Protein AF-A0A973FRG0-F1 (afdb_monomer)

Mean predicted aligned error: 13.33 Å

Secondary structure (DSSP, 8-state):
-PPPP-PPP-------PEEEEEEE-SS-SSPPEEEEEEETT-BHHHHHHHHHHHHT--S-S-EEEEETTEEE----TTS---SS-TTT-BTTTTTPPTT--EEEEES----STT-----EEE-PPPS---S--------------PPPP-

Structure (mmCIF, N/CA/C/O backbone):
data_AF-A0A973FRG0-F1
#
_entry.id   AF-A0A973FRG0-F1
#
loop_
_atom_site.group_PDB
_atom_site.id
_atom_site.type_symbol
_atom_site.label_atom_id
_atom_site.label_alt_id
_atom_site.label_comp_id
_atom_site.label_asym_id
_atom_site.label_entity_id
_atom_site.label_seq_id
_atom_site.pdbx_PDB_ins_code
_atom_site.Cartn_x
_atom_site.Cartn_y
_atom_site.Cartn_z
_atom_site.occupancy
_atom_site.B_iso_or_equiv
_atom_site.auth_seq_id
_atom_site.auth_comp_id
_atom_site.auth_asym_id
_atom_site.auth_atom_id
_atom_site.pdbx_PDB_model_num
ATOM 1 N N . MET A 1 1 ? -33.584 32.288 39.723 1.00 39.41 1 MET A N 1
ATOM 2 C CA . MET A 1 1 ? -33.347 30.893 39.289 1.00 39.41 1 MET A CA 1
ATOM 3 C C . MET A 1 1 ? -32.148 30.874 38.350 1.00 39.41 1 MET A C 1
ATOM 5 O O . MET A 1 1 ? -32.232 31.549 37.330 1.00 39.41 1 MET A O 1
ATOM 9 N N . PRO A 1 2 ? -31.030 30.203 38.671 1.00 37.50 2 PRO A N 1
ATOM 10 C CA . PRO A 1 2 ? -29.932 30.058 37.721 1.00 37.50 2 PRO A CA 1
ATOM 11 C C . PRO A 1 2 ? -30.218 28.905 36.744 1.00 37.50 2 PRO A C 1
ATOM 13 O O . PRO A 1 2 ? -30.674 27.837 37.147 1.00 37.50 2 PRO A O 1
ATOM 16 N N . LYS A 1 3 ? -29.977 29.143 35.449 1.00 33.97 3 LYS A N 1
ATOM 17 C CA . LYS A 1 3 ? -30.028 28.129 34.385 1.00 33.97 3 LYS A CA 1
ATOM 18 C C . LYS A 1 3 ? -28.847 27.168 34.542 1.00 33.97 3 LYS A C 1
ATOM 20 O O . LYS A 1 3 ? -27.700 27.606 34.546 1.00 33.97 3 LYS A O 1
ATOM 25 N N . GLN A 1 4 ? -29.136 25.872 34.617 1.00 40.69 4 GLN A N 1
ATOM 26 C CA . GLN A 1 4 ? -28.146 24.802 34.507 1.00 40.69 4 GLN A CA 1
ATOM 27 C C . GLN A 1 4 ? -27.546 24.798 33.093 1.00 40.69 4 GLN A C 1
ATOM 29 O O . GLN A 1 4 ? -28.270 24.671 32.104 1.00 40.69 4 GLN A O 1
ATOM 34 N N . GLN A 1 5 ? -26.226 24.954 33.002 1.00 39.22 5 GLN A N 1
ATOM 35 C CA . GLN A 1 5 ? -25.460 24.702 31.786 1.00 39.22 5 GLN A CA 1
ATOM 36 C C . GLN A 1 5 ? -25.237 23.192 31.642 1.00 39.22 5 GLN A C 1
ATOM 38 O O . GLN A 1 5 ? -24.750 22.529 32.556 1.00 39.22 5 GLN A O 1
ATOM 43 N N . SER A 1 6 ? -25.625 22.663 30.484 1.00 40.25 6 SER A N 1
ATOM 44 C CA . SER A 1 6 ? -25.347 21.299 30.037 1.00 40.25 6 SER A CA 1
ATOM 45 C C . SER A 1 6 ? -23.852 21.152 29.754 1.00 40.25 6 SER A C 1
ATOM 47 O O . SER A 1 6 ? -23.347 21.766 28.815 1.00 40.25 6 SER A O 1
ATOM 49 N N . ILE A 1 7 ? -23.153 20.328 30.535 1.00 47.41 7 ILE A N 1
ATOM 50 C CA . ILE A 1 7 ? -21.789 19.893 30.220 1.00 47.41 7 ILE A CA 1
ATOM 51 C C . ILE A 1 7 ? -21.821 19.008 28.966 1.00 47.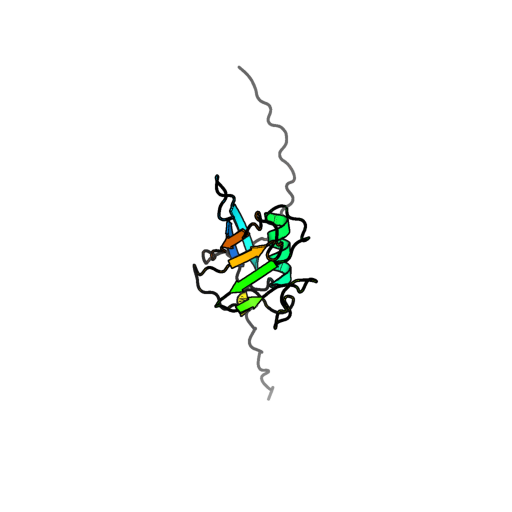41 7 ILE A C 1
ATOM 53 O O . ILE A 1 7 ? -22.548 18.018 28.904 1.00 47.41 7 ILE A O 1
ATOM 57 N N . GLY A 1 8 ? -21.090 19.419 27.928 1.00 40.66 8 GLY A N 1
ATOM 58 C CA . GLY A 1 8 ? -20.933 18.649 26.698 1.00 40.66 8 GLY A CA 1
ATOM 59 C C . GLY A 1 8 ? -20.237 17.322 26.986 1.00 40.66 8 GLY A C 1
ATOM 60 O O . GLY A 1 8 ? -19.288 17.275 27.766 1.00 40.66 8 GLY A O 1
ATOM 61 N N . ALA A 1 9 ? -20.728 16.247 26.373 1.00 50.22 9 ALA A N 1
ATOM 62 C CA . ALA A 1 9 ? -20.091 14.941 26.431 1.00 50.22 9 ALA A CA 1
ATOM 63 C C . ALA A 1 9 ? -18.650 15.054 25.910 1.00 50.22 9 ALA A C 1
ATOM 65 O O . ALA A 1 9 ? -18.423 15.441 24.764 1.00 50.22 9 ALA A O 1
ATOM 66 N N . GLU A 1 10 ? -17.687 14.732 26.767 1.00 44.03 10 GLU A N 1
ATOM 67 C CA . GLU A 1 10 ? -16.280 14.623 26.411 1.00 44.03 10 GLU A CA 1
ATOM 68 C C . GLU A 1 10 ? -16.136 13.514 25.358 1.00 44.03 10 GLU A C 1
ATOM 70 O O . GLU A 1 10 ? -16.325 12.327 25.636 1.00 44.03 10 GLU A O 1
ATOM 75 N N . ALA A 1 11 ? -15.900 13.904 24.103 1.00 51.19 11 ALA A N 1
ATOM 76 C CA . ALA A 1 11 ? -15.667 12.958 23.025 1.00 51.19 11 ALA A CA 1
ATOM 77 C C . ALA A 1 11 ? -14.340 12.247 23.303 1.00 51.19 11 ALA A C 1
ATOM 79 O O . ALA A 1 11 ? -13.271 12.846 23.193 1.00 51.19 11 ALA A O 1
ATOM 80 N N . LYS A 1 12 ? -14.420 10.967 23.686 1.00 39.31 12 LYS A N 1
ATOM 81 C CA . LYS A 1 12 ? -13.265 10.074 23.816 1.00 39.31 12 LYS A CA 1
ATOM 82 C C . LYS A 1 12 ? -12.362 10.259 22.585 1.00 39.31 12 LYS A C 1
ATOM 84 O O . LYS A 1 12 ? -12.874 10.108 21.471 1.00 39.31 12 LYS A O 1
ATOM 89 N N . PRO A 1 13 ? -11.064 10.583 22.752 1.00 53.25 13 PRO A N 1
ATOM 90 C CA . PRO A 1 13 ? -10.175 10.750 21.612 1.00 53.25 13 PRO A CA 1
ATOM 91 C C . PRO A 1 13 ? -10.216 9.470 20.767 1.00 53.25 13 PRO A C 1
ATOM 93 O O . PRO A 1 13 ? -10.293 8.370 21.333 1.00 53.25 13 PRO A O 1
ATOM 96 N N . PRO A 1 14 ? -10.247 9.587 19.428 1.00 56.25 14 PRO A N 1
ATOM 97 C CA . PRO A 1 14 ? -10.341 8.421 18.566 1.00 56.25 14 PRO A CA 1
ATOM 98 C C . PRO A 1 14 ? -9.169 7.495 18.883 1.00 56.25 14 PRO A C 1
ATOM 100 O O . PRO A 1 14 ? -8.014 7.907 18.810 1.00 56.25 14 PRO A O 1
ATOM 103 N N . ILE A 1 15 ? -9.470 6.253 19.272 1.00 59.44 15 ILE A N 1
ATOM 104 C CA . ILE A 1 15 ? -8.430 5.256 19.522 1.00 59.44 15 ILE A CA 1
ATOM 105 C C . ILE A 1 15 ? -7.739 4.987 18.187 1.00 59.44 15 ILE A C 1
ATOM 107 O O . ILE A 1 15 ? -8.327 4.390 17.281 1.00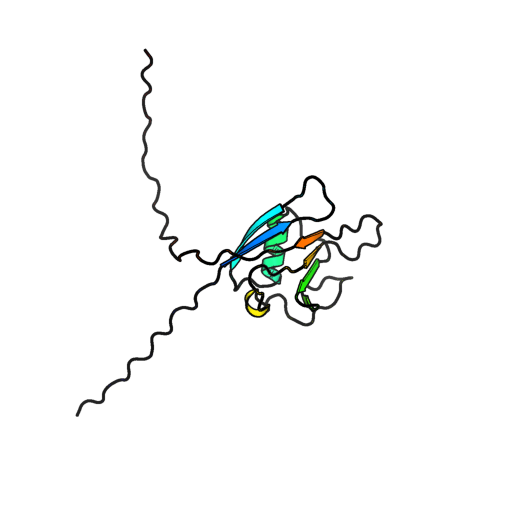 59.44 15 ILE A O 1
ATOM 111 N N . LEU A 1 16 ? -6.493 5.443 18.066 1.00 70.38 16 LEU A N 1
ATOM 112 C CA . LEU A 1 16 ? -5.656 5.163 16.912 1.00 70.38 16 LEU A CA 1
ATOM 113 C C . LEU A 1 16 ? -5.324 3.674 16.925 1.00 70.38 16 LEU A C 1
ATOM 115 O O . LEU A 1 16 ? -4.522 3.188 17.716 1.00 70.38 16 LEU A O 1
ATOM 119 N N . THR A 1 17 ? -5.973 2.923 16.042 1.00 81.50 17 THR A N 1
ATOM 120 C CA . THR A 1 17 ? -5.646 1.508 15.872 1.00 81.50 17 THR A CA 1
ATOM 121 C C . THR A 1 17 ? -4.312 1.408 15.140 1.00 81.50 17 THR A C 1
ATOM 123 O O . THR A 1 17 ? -4.152 2.028 14.089 1.00 81.50 17 THR A O 1
ATOM 126 N N . VAL A 1 18 ? -3.363 0.636 15.670 1.00 84.69 18 VAL A N 1
ATOM 127 C CA . VAL A 1 18 ? -2.084 0.340 15.006 1.00 84.69 18 VAL A CA 1
ATOM 128 C C . VAL A 1 18 ? -2.152 -1.050 14.378 1.00 84.69 18 VAL A C 1
ATOM 130 O O . VAL A 1 18 ? -2.433 -2.043 15.049 1.00 84.69 18 VAL A O 1
ATOM 133 N N . TYR A 1 19 ? -1.867 -1.132 13.082 1.00 83.06 19 TYR A N 1
ATOM 134 C CA . TYR A 1 19 ? -1.737 -2.380 12.345 1.00 83.06 19 TYR A CA 1
ATOM 135 C C . TYR A 1 19 ? -0.292 -2.884 12.360 1.00 83.06 19 TYR A C 1
ATOM 137 O O . TYR A 1 19 ? 0.634 -2.151 12.029 1.00 83.06 19 TYR A O 1
ATOM 145 N N . GLN A 1 20 ? -0.093 -4.165 12.682 1.00 85.69 20 GLN A N 1
ATOM 146 C CA . GLN A 1 20 ? 1.197 -4.836 12.550 1.00 85.69 20 GLN A CA 1
ATOM 147 C C . GLN A 1 20 ? 1.202 -5.675 11.281 1.00 85.69 20 GLN A C 1
ATOM 149 O O . GLN A 1 20 ? 0.693 -6.794 11.270 1.00 85.69 20 GLN A O 1
ATOM 154 N N . LEU A 1 21 ? 1.834 -5.153 10.240 1.00 86.38 21 LEU A N 1
ATOM 155 C CA . LEU A 1 21 ? 1.929 -5.780 8.936 1.00 86.38 21 LEU A CA 1
ATOM 156 C C . LEU A 1 21 ? 3.172 -6.655 8.848 1.00 86.38 21 LEU A C 1
ATOM 158 O O . LEU A 1 21 ? 4.292 -6.166 8.950 1.00 86.38 21 LEU A O 1
ATOM 162 N N . LYS A 1 22 ? 3.007 -7.957 8.614 1.00 85.88 22 LYS A N 1
ATOM 163 C CA . LYS A 1 22 ? 4.098 -8.772 8.057 1.00 85.88 22 LYS A CA 1
ATOM 164 C C . LYS A 1 22 ? 4.049 -8.628 6.542 1.00 85.88 22 LYS A C 1
ATOM 166 O O . LYS A 1 22 ? 3.019 -8.948 5.980 1.00 85.88 22 LYS A O 1
ATOM 171 N N . VAL A 1 23 ? 5.130 -8.185 5.916 1.00 87.31 23 VAL A N 1
ATOM 172 C CA . VAL A 1 23 ? 5.313 -8.081 4.461 1.00 87.31 23 VAL A CA 1
ATOM 173 C C . VAL A 1 23 ? 6.251 -9.198 4.033 1.00 87.31 23 VAL A C 1
ATOM 175 O O . VAL A 1 23 ? 7.258 -9.411 4.698 1.00 87.31 23 VAL A O 1
ATOM 178 N N . SER A 1 24 ? 5.976 -9.908 2.946 1.00 84.50 24 SER A N 1
ATOM 179 C CA . SER A 1 24 ? 6.864 -10.968 2.445 1.00 84.50 24 SER A CA 1
ATOM 180 C C . SER A 1 24 ? 6.901 -10.985 0.931 1.00 84.50 24 SER A C 1
ATOM 182 O O . SER A 1 24 ? 5.836 -10.907 0.326 1.00 84.50 24 SER A O 1
ATOM 184 N N . LEU A 1 25 ? 8.079 -11.183 0.343 1.00 83.50 25 LEU A N 1
ATOM 185 C CA . LEU A 1 25 ? 8.225 -11.426 -1.089 1.00 83.50 25 LEU A CA 1
ATOM 186 C C . LEU A 1 25 ? 7.952 -12.893 -1.412 1.00 83.50 25 LEU A C 1
ATOM 188 O O . LEU A 1 25 ? 8.449 -13.796 -0.738 1.00 83.50 25 LEU A O 1
ATOM 192 N N . ARG A 1 26 ? 7.154 -13.132 -2.453 1.00 79.75 26 ARG A N 1
ATOM 193 C CA . ARG A 1 26 ? 6.899 -14.477 -2.976 1.00 79.75 26 ARG A CA 1
ATOM 194 C C . ARG A 1 26 ? 7.889 -14.823 -4.084 1.00 79.75 26 ARG A C 1
ATOM 196 O O . ARG A 1 26 ? 8.363 -13.939 -4.781 1.00 79.75 26 ARG A O 1
ATOM 203 N N . GLY A 1 27 ? 8.166 -16.116 -4.246 1.00 77.06 27 GLY A N 1
ATOM 204 C CA . GLY A 1 27 ? 9.000 -16.631 -5.339 1.00 77.06 27 GLY A CA 1
ATOM 205 C C . GLY A 1 27 ? 10.511 -16.546 -5.108 1.00 77.06 27 GLY A C 1
ATOM 206 O O . GLY A 1 27 ? 11.264 -16.985 -5.967 1.00 77.06 27 GLY A O 1
ATOM 207 N N . ILE A 1 28 ? 10.960 -16.038 -3.955 1.00 80.31 28 ILE A N 1
ATOM 208 C CA . ILE A 1 28 ? 12.383 -15.933 -3.601 1.00 80.31 28 ILE A CA 1
ATOM 209 C C . ILE A 1 28 ? 12.703 -16.875 -2.438 1.00 80.31 28 ILE A C 1
ATOM 211 O O . ILE A 1 28 ? 11.954 -16.940 -1.458 1.00 80.31 28 ILE A O 1
ATOM 215 N N . SER A 1 29 ? 13.834 -17.578 -2.544 1.00 82.44 29 SER A N 1
ATOM 216 C CA . SER A 1 29 ? 14.422 -18.376 -1.469 1.00 82.44 29 SER A CA 1
ATOM 217 C C . SER A 1 29 ? 15.850 -17.893 -1.174 1.00 82.44 29 SER A C 1
ATOM 219 O O . SER A 1 29 ? 16.637 -17.784 -2.114 1.00 82.44 29 SER A O 1
ATOM 221 N N . PRO A 1 30 ? 16.203 -17.619 0.095 1.00 85.12 30 PRO A N 1
ATOM 222 C CA . PRO A 1 30 ? 15.334 -17.669 1.274 1.00 85.12 30 PRO A CA 1
ATOM 223 C C . PRO A 1 30 ? 14.259 -16.567 1.258 1.00 85.12 30 PRO A C 1
ATOM 225 O O . PRO A 1 30 ? 14.439 -15.509 0.661 1.00 85.12 30 PRO A O 1
ATOM 228 N N . MET A 1 31 ? 13.126 -16.811 1.926 1.00 85.06 31 MET A N 1
ATOM 229 C CA . MET A 1 31 ? 12.010 -15.857 1.961 1.00 85.06 31 MET A CA 1
ATOM 230 C C . MET A 1 31 ? 12.436 -14.527 2.596 1.00 85.06 31 MET A C 1
ATOM 232 O O . MET A 1 31 ? 12.764 -14.468 3.783 1.00 85.06 31 MET A O 1
ATOM 236 N N . ILE A 1 32 ? 12.318 -13.441 1.834 1.00 85.88 32 ILE A N 1
ATOM 237 C CA . ILE A 1 32 ? 12.536 -12.078 2.324 1.00 85.88 32 ILE A CA 1
ATOM 238 C C . ILE A 1 32 ? 11.230 -11.550 2.923 1.00 85.88 32 ILE A C 1
ATOM 240 O O . ILE A 1 32 ? 10.183 -11.569 2.272 1.00 85.88 32 ILE A O 1
ATOM 244 N N . TRP A 1 33 ? 11.276 -11.071 4.170 1.00 88.25 33 TRP A N 1
ATOM 245 C CA . TRP A 1 33 ? 10.117 -10.489 4.849 1.00 88.25 33 TRP A CA 1
ATOM 246 C C . TRP A 1 33 ? 10.495 -9.350 5.808 1.00 88.25 33 TRP A C 1
ATOM 248 O O . TRP A 1 33 ? 11.649 -9.219 6.225 1.00 88.25 33 TRP A O 1
ATOM 258 N N . ARG A 1 34 ? 9.508 -8.517 6.148 1.00 87.69 34 ARG A N 1
ATOM 259 C CA . ARG A 1 34 ? 9.589 -7.390 7.093 1.00 87.69 34 ARG A CA 1
ATOM 260 C C . ARG A 1 34 ? 8.365 -7.373 8.004 1.00 87.69 34 ARG A C 1
ATOM 262 O O . ARG A 1 34 ? 7.322 -7.921 7.651 1.00 87.69 34 ARG A O 1
ATOM 269 N N . ARG A 1 35 ? 8.484 -6.754 9.179 1.00 89.38 35 ARG A N 1
ATOM 270 C CA . ARG A 1 35 ? 7.358 -6.477 10.082 1.00 89.38 35 ARG A CA 1
ATOM 271 C C . ARG A 1 35 ? 7.290 -4.979 10.331 1.00 89.38 35 ARG A C 1
ATOM 273 O O . ARG A 1 35 ? 8.291 -4.397 10.724 1.00 89.38 35 ARG A O 1
ATOM 280 N N . LEU A 1 36 ? 6.127 -4.392 10.094 1.00 88.75 36 LEU A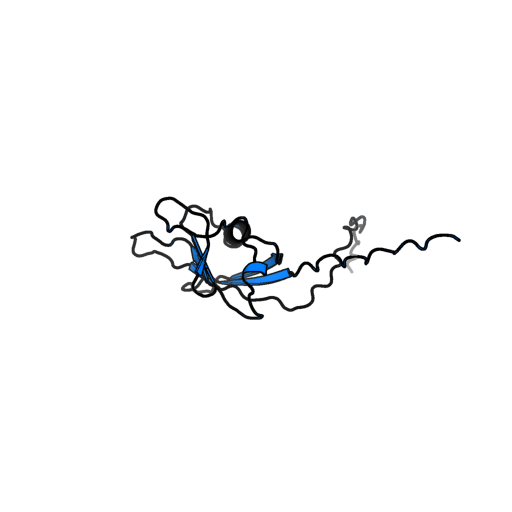 N 1
ATOM 281 C CA . LEU A 1 36 ? 5.890 -2.956 10.126 1.00 88.75 36 LEU A CA 1
ATOM 282 C C . LEU A 1 36 ? 4.743 -2.658 11.085 1.00 88.75 36 LEU A C 1
ATOM 284 O O . LEU A 1 36 ? 3.776 -3.414 11.125 1.00 88.75 36 LEU A O 1
ATOM 288 N N . LEU A 1 37 ? 4.846 -1.566 11.835 1.00 89.81 37 LEU A N 1
ATOM 289 C CA . LEU A 1 37 ? 3.735 -0.994 12.589 1.00 89.81 37 LEU A CA 1
ATOM 290 C C . LEU A 1 37 ? 3.269 0.249 11.837 1.00 89.81 37 LEU A C 1
ATOM 292 O O . LEU A 1 37 ? 4.077 1.133 11.567 1.00 89.81 37 LEU A O 1
ATOM 296 N N . VAL A 1 38 ? 1.994 0.296 11.464 1.00 89.75 38 VAL A N 1
ATOM 297 C CA . VAL A 1 38 ? 1.408 1.412 10.713 1.00 89.75 38 VAL A CA 1
ATOM 298 C C . VAL A 1 38 ? 0.097 1.841 11.353 1.00 89.75 38 VAL A C 1
ATOM 300 O O . VAL A 1 38 ? -0.623 1.020 11.919 1.00 89.75 38 VAL A O 1
ATOM 303 N N . SER A 1 39 ? -0.221 3.129 11.280 1.00 90.62 39 SER A N 1
ATOM 304 C CA . SER A 1 39 ? -1.481 3.646 11.810 1.00 90.62 39 SER A CA 1
ATOM 305 C C . SER A 1 39 ? -2.654 3.189 10.944 1.00 90.62 39 SER A C 1
ATOM 307 O O . SER A 1 39 ? -2.535 3.027 9.731 1.00 90.62 39 SER A O 1
ATOM 309 N N . SER A 1 40 ? -3.828 3.049 11.545 1.00 88.12 40 SER A N 1
ATOM 310 C CA . SER A 1 40 ? -5.081 2.866 10.812 1.00 88.12 40 SER A CA 1
ATOM 311 C C . SER A 1 40 ? -5.449 4.045 9.917 1.00 88.12 40 SER A C 1
ATOM 313 O O . SER A 1 40 ? -6.122 3.856 8.908 1.00 88.12 40 SER A O 1
ATOM 315 N N . THR A 1 41 ? -4.927 5.230 10.227 1.00 93.25 41 THR A N 1
ATOM 316 C CA . THR A 1 41 ? -5.048 6.440 9.406 1.00 93.25 41 THR A CA 1
ATOM 317 C C . THR A 1 41 ? -4.016 6.521 8.278 1.00 93.25 41 THR A C 1
ATOM 319 O O . THR A 1 41 ? -4.047 7.466 7.494 1.00 93.25 41 THR A O 1
ATOM 322 N N . THR A 1 42 ? -3.086 5.563 8.172 1.00 94.25 42 THR A N 1
ATOM 323 C CA . THR A 1 42 ? -2.137 5.508 7.053 1.00 94.25 42 THR A CA 1
ATOM 324 C C . THR A 1 42 ? -2.909 5.341 5.74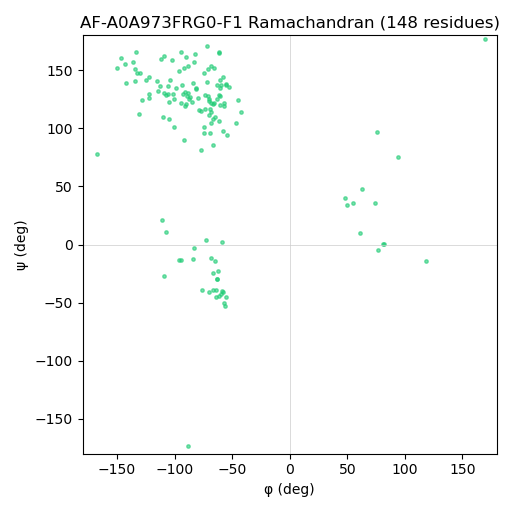5 1.00 94.25 42 THR A C 1
ATOM 326 O O . THR A 1 42 ? -3.755 4.456 5.627 1.00 94.25 42 THR A O 1
ATOM 329 N N . THR A 1 43 ? -2.625 6.197 4.767 1.00 97.56 43 THR A N 1
ATOM 330 C CA . THR A 1 43 ? -3.270 6.171 3.450 1.00 97.56 43 THR A CA 1
ATOM 331 C C . THR A 1 43 ? -2.627 5.135 2.535 1.00 97.56 43 THR A C 1
ATOM 333 O O . THR A 1 43 ? -1.508 4.686 2.790 1.00 97.56 43 THR A O 1
ATOM 336 N N . ILE A 1 44 ? -3.298 4.768 1.443 1.00 96.81 44 ILE A N 1
ATOM 337 C CA . ILE A 1 44 ? -2.731 3.894 0.406 1.00 96.81 44 ILE A CA 1
ATOM 338 C C . ILE A 1 44 ? -1.411 4.459 -0.140 1.00 96.81 44 ILE A C 1
ATOM 340 O O . ILE A 1 44 ? -0.425 3.725 -0.235 1.00 96.81 44 ILE A O 1
ATOM 344 N N . ALA A 1 45 ? -1.364 5.760 -0.442 1.00 97.25 45 ALA A N 1
ATOM 345 C CA . ALA A 1 45 ? -0.159 6.427 -0.939 1.00 97.25 45 ALA A CA 1
ATOM 346 C C . ALA A 1 45 ? 0.995 6.358 0.077 1.00 97.25 45 ALA A C 1
ATOM 348 O O . ALA A 1 45 ? 2.128 6.025 -0.273 1.00 97.25 45 ALA A O 1
ATOM 349 N N . HIS A 1 46 ? 0.706 6.603 1.359 1.00 97.69 46 HIS A N 1
ATOM 350 C CA . HIS A 1 46 ? 1.722 6.539 2.409 1.00 97.69 46 HIS A CA 1
ATOM 351 C C . HIS A 1 46 ? 2.169 5.090 2.661 1.00 97.69 46 HIS A C 1
ATOM 353 O O . HIS A 1 46 ? 3.365 4.826 2.780 1.00 97.69 46 HIS A O 1
ATOM 359 N N . LEU A 1 47 ? 1.247 4.120 2.676 1.00 95.19 47 LEU A N 1
ATOM 360 C CA . LEU A 1 47 ? 1.610 2.709 2.808 1.00 95.19 47 LEU A CA 1
ATOM 361 C C . LEU A 1 47 ? 2.556 2.272 1.683 1.00 95.19 47 LEU A C 1
ATOM 363 O O . LEU A 1 47 ? 3.517 1.555 1.951 1.00 95.19 47 LEU A O 1
ATOM 367 N N . HIS A 1 48 ? 2.323 2.718 0.449 1.00 95.00 48 HIS A N 1
ATOM 368 C CA . HIS A 1 48 ? 3.241 2.460 -0.655 1.00 95.00 48 HIS A CA 1
ATOM 369 C C . HIS A 1 48 ? 4.654 2.986 -0.354 1.00 95.00 48 HIS A C 1
ATOM 371 O O . HIS A 1 48 ? 5.598 2.200 -0.403 1.00 95.00 48 HIS A O 1
ATOM 377 N N . GLY A 1 49 ? 4.801 4.245 0.071 1.00 95.69 49 GLY A N 1
ATOM 378 C CA . GLY A 1 49 ? 6.106 4.801 0.456 1.00 95.69 49 GLY A CA 1
ATOM 379 C C . GLY A 1 49 ? 6.789 4.027 1.594 1.00 95.69 49 GLY A C 1
ATOM 380 O O . GLY A 1 49 ? 7.984 3.742 1.532 1.00 95.69 49 GLY A O 1
ATOM 381 N N . ILE A 1 50 ? 6.024 3.592 2.602 1.00 95.31 50 ILE A N 1
ATOM 382 C CA . ILE A 1 50 ? 6.534 2.737 3.687 1.00 95.31 50 ILE A CA 1
ATOM 383 C C . ILE A 1 50 ? 7.081 1.414 3.132 1.00 95.31 50 ILE A C 1
ATOM 385 O O . ILE A 1 50 ? 8.137 0.952 3.569 1.00 95.31 50 ILE A O 1
ATOM 389 N N . LEU A 1 51 ? 6.380 0.791 2.180 1.00 92.06 51 LEU A N 1
ATOM 390 C CA . LEU A 1 51 ? 6.825 -0.455 1.557 1.00 92.06 51 LEU A CA 1
ATOM 391 C C . LEU A 1 51 ? 8.088 -0.255 0.716 1.00 92.06 51 LEU A C 1
ATOM 393 O O . LEU A 1 51 ? 8.976 -1.100 0.793 1.00 92.06 51 LEU A O 1
ATOM 397 N N . GLN A 1 52 ? 8.203 0.855 -0.019 1.00 92.31 52 GLN A N 1
ATOM 398 C CA . GLN A 1 52 ? 9.415 1.191 -0.778 1.00 92.31 52 GLN A CA 1
ATOM 399 C C . GLN A 1 52 ? 10.638 1.233 0.144 1.00 92.31 52 GLN A C 1
ATOM 401 O O . GLN A 1 52 ? 11.597 0.488 -0.054 1.00 92.31 52 GLN A O 1
ATOM 406 N N . VAL A 1 53 ? 10.555 1.997 1.236 1.00 94.12 53 VAL A N 1
ATOM 407 C CA . VAL A 1 53 ? 11.648 2.116 2.213 1.00 94.12 53 VAL A CA 1
ATOM 408 C C . VAL A 1 53 ? 11.941 0.780 2.903 1.00 94.12 53 VAL A C 1
ATOM 410 O O . VAL A 1 53 ? 13.098 0.380 3.016 1.00 94.12 53 VAL A O 1
ATOM 413 N N . ALA A 1 54 ? 10.911 0.051 3.345 1.00 90.12 54 ALA A N 1
ATOM 414 C CA . ALA A 1 54 ? 11.083 -1.217 4.059 1.00 90.12 54 ALA A CA 1
ATOM 415 C C . ALA A 1 54 ? 11.756 -2.309 3.209 1.00 90.12 54 ALA A C 1
ATOM 417 O O . ALA A 1 54 ? 12.429 -3.200 3.752 1.00 90.12 54 ALA A O 1
ATOM 418 N N . MET A 1 55 ? 11.546 -2.253 1.893 1.00 85.25 55 MET A N 1
ATOM 419 C CA . MET A 1 55 ? 12.092 -3.201 0.927 1.00 85.25 55 MET A CA 1
ATOM 420 C C . MET A 1 55 ? 13.388 -2.716 0.265 1.00 85.25 55 MET A C 1
ATOM 422 O O . MET A 1 55 ? 14.090 -3.545 -0.308 1.00 85.25 55 MET A O 1
ATOM 426 N N . GLY A 1 56 ? 13.738 -1.432 0.395 1.00 88.31 56 GLY A N 1
ATOM 427 C CA . GLY A 1 56 ? 14.897 -0.830 -0.269 1.00 88.31 56 GLY A CA 1
ATOM 428 C C . GLY A 1 56 ? 14.670 -0.601 -1.765 1.00 88.31 56 GLY A C 1
ATOM 429 O O . GLY A 1 56 ? 15.581 -0.815 -2.558 1.00 88.31 56 GLY A O 1
ATOM 430 N N . TRP A 1 57 ? 13.446 -0.242 -2.149 1.00 89.38 57 TRP A N 1
ATOM 431 C CA . TRP A 1 57 ? 13.055 0.059 -3.525 1.00 89.38 57 TRP A CA 1
ATOM 432 C C . TRP A 1 57 ? 12.950 1.571 -3.765 1.00 89.38 57 TRP A C 1
ATOM 434 O O . TRP A 1 57 ? 12.784 2.349 -2.826 1.00 89.38 57 TRP A O 1
ATOM 444 N N . GLU A 1 58 ? 13.043 1.969 -5.035 1.00 87.56 58 GLU A N 1
ATOM 445 C CA . GLU A 1 58 ? 13.194 3.370 -5.459 1.00 87.56 58 GLU A CA 1
ATOM 446 C C . GLU A 1 58 ? 11.935 3.978 -6.101 1.00 87.56 58 GLU A C 1
ATOM 448 O O . GLU A 1 58 ? 11.999 5.061 -6.669 1.00 87.56 58 GLU A O 1
ATOM 453 N N . ASP A 1 59 ? 10.785 3.305 -6.020 1.00 90.19 59 ASP A N 1
ATOM 454 C CA . ASP A 1 59 ? 9.505 3.802 -6.547 1.00 90.19 59 ASP A CA 1
ATOM 455 C C . ASP A 1 59 ? 9.511 4.188 -8.045 1.00 90.19 59 ASP A C 1
ATOM 457 O O . ASP A 1 59 ? 8.855 5.128 -8.500 1.00 90.19 59 ASP A O 1
ATOM 461 N N . VAL A 1 60 ? 10.268 3.438 -8.841 1.00 86.75 60 VAL A N 1
ATOM 462 C CA . VAL A 1 60 ? 10.402 3.678 -10.286 1.00 86.75 60 VAL A CA 1
ATOM 463 C C . VAL A 1 60 ? 9.431 2.849 -11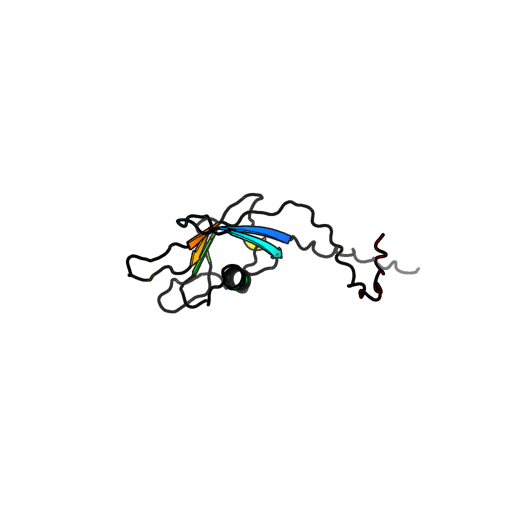.127 1.00 86.75 60 VAL A C 1
ATOM 465 O O . VAL A 1 60 ? 9.230 3.151 -12.299 1.00 86.75 60 VAL A O 1
ATOM 468 N N . HIS A 1 61 ? 8.793 1.835 -10.534 1.00 86.69 61 HIS A N 1
ATOM 469 C CA . HIS A 1 61 ? 7.907 0.919 -11.248 1.00 86.69 61 HIS A CA 1
ATOM 470 C C . HIS A 1 61 ? 6.426 1.099 -10.890 1.00 86.69 61 HIS A C 1
ATOM 472 O O . HIS A 1 61 ? 6.045 1.654 -9.852 1.00 86.69 61 HIS A O 1
ATOM 478 N N . LEU A 1 62 ? 5.567 0.572 -11.765 1.00 91.31 62 LEU A N 1
ATOM 479 C CA . LEU A 1 62 ? 4.127 0.489 -11.542 1.00 91.31 62 LEU A CA 1
ATOM 480 C C . LEU A 1 62 ? 3.817 -0.357 -10.302 1.00 91.31 62 LEU A C 1
ATOM 482 O O . LEU A 1 62 ? 4.441 -1.390 -10.061 1.00 91.31 62 LEU A O 1
ATOM 486 N N . HIS A 1 63 ? 2.819 0.051 -9.522 1.00 91.19 63 HIS A N 1
ATOM 487 C CA . HIS A 1 63 ? 2.392 -0.691 -8.338 1.00 91.19 63 HIS A CA 1
ATOM 488 C C . HIS A 1 63 ? 0.880 -0.652 -8.121 1.00 91.19 63 HIS A C 1
ATOM 490 O O . HIS A 1 63 ? 0.196 0.273 -8.560 1.00 91.19 63 HIS A O 1
ATOM 496 N N . ARG A 1 64 ? 0.348 -1.657 -7.427 1.00 92.44 64 ARG A N 1
ATOM 497 C CA . ARG A 1 64 ? -1.051 -1.662 -6.992 1.00 92.44 64 ARG A CA 1
ATOM 498 C C . ARG A 1 64 ? -1.247 -2.445 -5.706 1.00 92.44 64 ARG A C 1
ATOM 500 O O . ARG A 1 64 ? -0.564 -3.431 -5.446 1.00 92.44 64 ARG A O 1
ATOM 507 N N . PHE A 1 65 ? -2.255 -2.054 -4.947 1.00 92.56 65 PHE A N 1
ATOM 508 C CA . PHE A 1 65 ? -2.847 -2.836 -3.877 1.00 92.56 65 PHE A CA 1
ATOM 509 C C . PHE A 1 65 ? -4.142 -3.456 -4.375 1.00 92.56 65 PHE A C 1
ATOM 511 O O . PHE A 1 65 ? -5.008 -2.750 -4.877 1.00 92.56 65 PHE A O 1
ATOM 518 N N . ARG A 1 66 ? -4.302 -4.761 -4.186 1.00 91.38 66 ARG A N 1
ATOM 519 C CA . ARG A 1 66 ? -5.539 -5.485 -4.455 1.00 91.38 66 ARG A CA 1
ATOM 520 C C . ARG A 1 66 ? -6.167 -5.930 -3.146 1.00 91.38 66 ARG A C 1
ATOM 522 O O . ARG A 1 66 ? -5.655 -6.835 -2.477 1.00 91.38 66 ARG A O 1
ATOM 529 N N . VAL A 1 67 ? -7.290 -5.306 -2.810 1.00 90.88 67 VAL A N 1
ATOM 530 C CA . VAL A 1 67 ? -8.037 -5.511 -1.566 1.00 90.88 67 VAL A CA 1
ATOM 531 C C . VAL A 1 67 ? -9.491 -5.795 -1.923 1.00 90.88 67 VAL A C 1
ATOM 533 O O . VAL A 1 67 ? -10.101 -5.033 -2.662 1.00 90.88 67 VAL A O 1
ATOM 536 N N . HIS A 1 68 ? -10.040 -6.923 -1.458 1.00 91.25 68 HIS A N 1
ATOM 537 C CA . HIS A 1 68 ? -11.433 -7.331 -1.731 1.00 91.25 68 HIS A CA 1
ATOM 538 C C . HIS A 1 68 ? -11.843 -7.278 -3.219 1.00 91.25 68 HIS A C 1
ATOM 540 O O . HIS A 1 68 ? -12.984 -6.979 -3.549 1.00 91.25 68 HIS A O 1
ATOM 546 N N . GLY A 1 69 ? -10.905 -7.575 -4.126 1.00 90.88 69 GLY A N 1
ATOM 547 C CA . GLY A 1 69 ? -11.140 -7.555 -5.577 1.00 90.88 69 GLY A CA 1
ATOM 548 C C . GLY A 1 69 ? -11.074 -6.169 -6.226 1.00 90.88 69 GLY A C 1
ATOM 549 O O . GLY A 1 69 ? -11.227 -6.076 -7.439 1.00 90.88 69 GLY A O 1
ATOM 550 N N . LYS A 1 70 ? -10.809 -5.115 -5.449 1.00 94.56 70 LYS A N 1
ATOM 551 C CA . LYS A 1 70 ? -10.618 -3.746 -5.923 1.00 94.56 70 LYS A CA 1
ATOM 552 C C . LYS A 1 70 ? -9.136 -3.369 -5.922 1.00 94.56 70 LYS A C 1
ATOM 554 O O . LYS A 1 70 ? -8.397 -3.753 -5.011 1.00 94.56 70 LYS A O 1
ATOM 559 N N . ASP A 1 71 ? -8.728 -2.625 -6.946 1.00 94.50 71 ASP A N 1
ATOM 560 C CA . ASP A 1 71 ? -7.360 -2.141 -7.116 1.00 94.50 71 ASP A CA 1
ATOM 561 C C . ASP A 1 71 ? -7.242 -0.682 -6.638 1.00 94.50 71 ASP A C 1
ATOM 563 O O . ASP A 1 71 ? -8.078 0.159 -6.966 1.00 94.50 71 ASP A O 1
ATOM 567 N N . TYR A 1 72 ? -6.184 -0.396 -5.880 1.00 95.50 72 TYR A N 1
ATOM 568 C CA . TYR A 1 72 ? -5.810 0.927 -5.379 1.00 95.50 72 TYR A CA 1
ATOM 569 C C . TYR A 1 72 ? -4.339 1.199 -5.690 1.00 95.50 72 TYR A C 1
ATOM 571 O O . TYR A 1 72 ? -3.519 0.281 -5.656 1.00 95.50 72 TYR A O 1
ATOM 579 N N . GLY A 1 73 ? -3.967 2.450 -5.928 1.00 93.88 73 GLY A N 1
ATOM 580 C CA . GLY A 1 73 ? -2.579 2.801 -6.199 1.00 93.88 73 GLY A 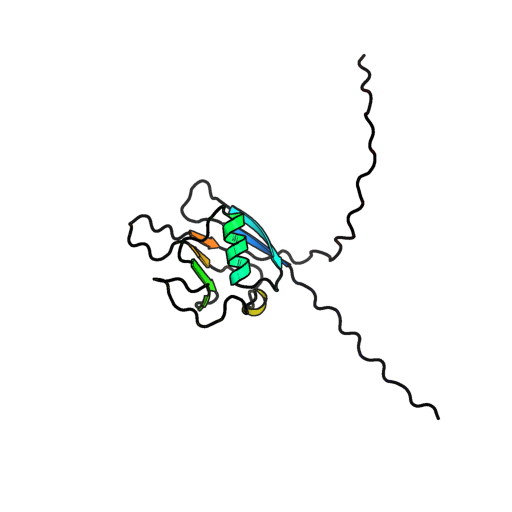CA 1
ATOM 581 C C . GLY A 1 73 ? -2.434 4.228 -6.692 1.00 93.88 73 GLY A C 1
ATOM 582 O O . GLY A 1 73 ? -3.417 4.948 -6.859 1.00 93.88 73 GLY A O 1
ATOM 583 N N . ILE A 1 74 ? -1.187 4.633 -6.900 1.00 94.12 74 ILE A N 1
ATOM 584 C CA . ILE A 1 74 ? -0.864 5.918 -7.512 1.00 94.12 74 ILE A CA 1
ATOM 585 C C . ILE A 1 74 ? -0.790 5.699 -9.019 1.00 94.12 74 ILE A C 1
ATOM 587 O O . ILE A 1 74 ? -0.084 4.804 -9.488 1.00 94.12 74 ILE A O 1
ATOM 591 N N . TYR A 1 75 ? -1.526 6.510 -9.778 1.00 92.25 75 TYR A N 1
ATOM 592 C CA . TYR A 1 75 ? -1.440 6.470 -11.232 1.00 92.25 75 TYR A CA 1
ATOM 593 C C . TYR A 1 75 ? -0.016 6.805 -11.693 1.00 92.25 75 TYR A C 1
ATOM 595 O O . TYR A 1 75 ? 0.592 7.774 -11.237 1.00 92.25 75 TYR A O 1
ATOM 603 N N . ARG A 1 76 ? 0.488 6.009 -12.634 1.00 88.38 76 ARG A N 1
ATOM 604 C CA . ARG A 1 76 ? 1.741 6.234 -13.354 1.00 88.38 76 ARG A CA 1
ATOM 605 C C . ARG A 1 76 ? 1.494 5.993 -14.838 1.00 88.38 76 ARG A C 1
ATOM 607 O O . ARG A 1 76 ? 0.623 5.201 -15.201 1.00 88.38 76 ARG A O 1
ATOM 614 N N . GLU A 1 77 ? 2.252 6.679 -15.685 1.00 84.75 77 GLU A N 1
ATOM 615 C CA . GLU A 1 77 ? 2.187 6.493 -17.135 1.00 84.75 77 GLU A CA 1
ATOM 616 C C . GLU A 1 77 ? 2.430 5.020 -17.509 1.00 84.75 77 GLU A C 1
ATOM 618 O O . GLU A 1 77 ? 3.269 4.352 -16.910 1.00 84.75 77 GLU A O 1
ATOM 623 N N . GLY A 1 78 ? 1.640 4.491 -18.449 1.00 82.31 78 GLY A N 1
ATOM 624 C CA . GLY A 1 78 ? 1.659 3.068 -18.818 1.00 82.31 78 GLY A CA 1
ATOM 625 C C . GLY A 1 78 ? 0.960 2.129 -17.823 1.00 82.31 78 GLY A C 1
ATOM 626 O O . GLY A 1 78 ? 0.835 0.937 -18.097 1.00 82.31 78 GLY A O 1
ATOM 627 N N . GLY A 1 79 ? 0.482 2.645 -16.686 1.00 83.19 79 GLY A N 1
ATOM 628 C CA . GLY A 1 79 ? -0.249 1.889 -15.674 1.00 83.19 79 GLY A CA 1
ATOM 629 C C . GLY A 1 79 ? -1.761 1.819 -15.898 1.00 83.19 79 GLY A C 1
ATOM 630 O O . GLY A 1 79 ? -2.309 2.279 -16.900 1.00 83.19 79 GLY A O 1
ATOM 631 N N . ILE A 1 80 ? -2.455 1.244 -14.914 1.00 85.88 80 ILE A N 1
ATOM 632 C CA . ILE A 1 80 ? -3.921 1.250 -14.849 1.00 85.88 80 ILE A CA 1
ATOM 633 C C . ILE A 1 80 ? -4.427 2.495 -14.113 1.00 85.88 80 ILE A C 1
ATOM 635 O O . ILE A 1 80 ? -3.744 3.042 -13.247 1.00 85.88 80 ILE A O 1
ATOM 639 N N . GLY A 1 81 ? -5.647 2.922 -14.434 1.00 89.38 81 GLY A N 1
ATOM 640 C CA . GLY A 1 81 ? -6.352 3.937 -13.655 1.00 89.38 81 GLY A CA 1
ATOM 641 C C . GLY A 1 81 ? -6.887 3.372 -12.337 1.00 89.38 81 GLY A C 1
ATOM 642 O O . GLY A 1 81 ? -7.295 2.212 -12.270 1.00 89.38 81 GLY A O 1
ATOM 643 N N . PHE A 1 82 ? -6.930 4.216 -11.309 1.00 94.00 82 PHE A N 1
ATOM 644 C CA . PHE A 1 82 ? -7.548 3.917 -10.017 1.00 94.00 82 PHE A CA 1
ATOM 645 C C . PHE A 1 82 ? -8.738 4.853 -9.799 1.00 94.00 82 PHE A C 1
ATOM 647 O O . PHE A 1 82 ? -8.688 6.019 -10.182 1.00 94.00 82 PHE A O 1
ATOM 654 N N . VAL A 1 83 ? -9.825 4.327 -9.228 1.00 93.50 83 VAL A N 1
ATOM 655 C CA . VAL A 1 83 ? -11.067 5.096 -9.024 1.00 93.50 83 VAL A CA 1
ATOM 656 C C . VAL A 1 83 ? -10.937 6.061 -7.848 1.00 93.50 83 VAL A C 1
ATOM 658 O O . VAL A 1 83 ? -11.444 7.177 -7.910 1.00 93.50 83 VAL A O 1
ATOM 661 N N . ASP A 1 84 ? -10.284 5.629 -6.771 1.00 96.25 84 ASP A N 1
ATOM 662 C CA . ASP A 1 84 ? -10.147 6.411 -5.546 1.00 96.25 84 ASP A CA 1
ATOM 663 C C . ASP A 1 84 ? -8.818 7.165 -5.511 1.00 96.25 84 ASP A C 1
ATOM 665 O O . ASP A 1 84 ? -7.796 6.675 -5.996 1.00 96.25 84 ASP A O 1
ATOM 669 N N . ASP A 1 85 ? -8.821 8.321 -4.848 1.00 96.19 85 ASP A N 1
ATOM 670 C CA . ASP A 1 85 ? -7.592 9.037 -4.521 1.00 96.19 85 ASP A CA 1
ATOM 671 C C . ASP A 1 85 ? -6.801 8.249 -3.453 1.00 96.19 85 ASP A C 1
ATOM 673 O O . ASP A 1 85 ? -7.276 8.093 -2.317 1.00 96.19 85 ASP A O 1
ATOM 677 N N . PRO A 1 86 ? -5.582 7.764 -3.763 1.00 95.25 86 PRO A N 1
ATOM 678 C CA . PRO A 1 86 ? -4.772 6.990 -2.824 1.00 95.25 86 PRO A CA 1
ATOM 679 C C . PRO A 1 86 ? -4.329 7.800 -1.596 1.00 95.25 86 PRO A C 1
ATOM 681 O O . PRO A 1 86 ? -3.881 7.213 -0.609 1.00 95.25 86 PRO A O 1
ATOM 684 N N . SER A 1 87 ? -4.453 9.127 -1.630 1.00 97.12 87 SER A N 1
ATOM 685 C CA . SER A 1 87 ? -4.158 10.027 -0.511 1.00 97.12 87 SER A CA 1
ATOM 686 C C . SER A 1 87 ? -5.328 10.172 0.464 1.00 97.12 87 SER A C 1
ATOM 688 O O . SER A 1 87 ? -5.131 10.696 1.555 1.00 97.12 87 SER A O 1
ATOM 690 N N . GLN A 1 88 ? -6.528 9.715 0.089 1.00 96.25 88 GLN A N 1
ATOM 691 C CA . GLN A 1 88 ? -7.746 9.821 0.904 1.00 96.25 88 GLN A CA 1
ATOM 692 C C . GLN A 1 88 ? -8.200 8.473 1.466 1.00 96.25 88 GLN A C 1
ATOM 694 O O . GLN A 1 88 ? -8.820 8.429 2.523 1.00 96.25 88 GLN A O 1
ATOM 699 N N . VAL A 1 89 ? -7.880 7.364 0.792 1.00 96.56 89 VAL A N 1
ATOM 700 C CA . VAL A 1 89 ? -8.219 6.020 1.281 1.00 96.56 89 VAL A CA 1
ATOM 701 C C . VAL A 1 89 ? -7.231 5.593 2.361 1.00 96.56 89 VAL A C 1
ATOM 703 O O . VAL A 1 89 ? -6.046 5.401 2.079 1.00 96.56 89 VAL A O 1
ATOM 706 N N . THR A 1 90 ? -7.718 5.403 3.586 1.00 94.94 90 THR A N 1
ATOM 707 C CA . THR A 1 90 ? -6.936 4.913 4.730 1.00 94.94 90 THR A CA 1
ATOM 708 C C . THR A 1 90 ? -7.041 3.399 4.904 1.00 94.94 90 THR A C 1
ATOM 710 O O . THR A 1 90 ? -7.927 2.744 4.354 1.00 94.94 90 THR A O 1
ATOM 713 N N . LEU A 1 91 ? -6.157 2.810 5.715 1.00 91.06 91 LEU A N 1
ATOM 714 C CA . LEU A 1 91 ? -6.248 1.390 6.075 1.00 91.06 91 LEU A CA 1
ATOM 715 C C . LEU A 1 91 ? -7.522 1.047 6.855 1.00 91.06 91 LEU A C 1
ATOM 717 O O . LEU A 1 91 ? -8.018 -0.074 6.732 1.00 91.06 91 LEU A O 1
ATOM 721 N N . ALA A 1 92 ? -8.070 1.994 7.621 1.00 89.81 92 ALA A N 1
ATOM 722 C CA . ALA A 1 92 ? -9.359 1.825 8.285 1.00 89.81 92 ALA A CA 1
ATOM 723 C C . ALA A 1 92 ? -10.512 1.677 7.273 1.00 89.81 92 ALA A C 1
ATOM 725 O O . ALA A 1 92 ? -11.394 0.835 7.463 1.00 89.81 92 ALA A O 1
ATOM 726 N N . ASP A 1 93 ? -10.476 2.429 6.168 1.00 93.38 93 ASP A N 1
ATOM 727 C CA . ASP A 1 93 ? -11.522 2.413 5.132 1.00 93.38 93 ASP A CA 1
ATOM 728 C C . ASP A 1 93 ? -11.596 1.083 4.382 1.00 93.38 93 ASP A C 1
ATOM 730 O O . ASP A 1 93 ? -12.656 0.695 3.887 1.00 93.38 93 ASP A O 1
ATOM 734 N N . LEU A 1 94 ? -10.485 0.343 4.354 1.00 90.81 94 LEU A N 1
ATOM 735 C CA . LEU A 1 94 ? -10.420 -0.997 3.778 1.00 90.81 94 LEU A CA 1
ATOM 736 C C . LEU A 1 94 ? -11.208 -2.036 4.595 1.00 90.81 94 LEU A C 1
ATOM 738 O O . LEU A 1 94 ? -11.408 -3.151 4.118 1.00 90.81 94 LEU A O 1
ATOM 742 N N . LYS A 1 95 ? -11.645 -1.696 5.822 1.00 89.06 95 LYS A N 1
ATOM 743 C CA . LYS A 1 95 ? -12.473 -2.543 6.708 1.00 89.06 95 LYS A CA 1
ATOM 744 C C . LYS A 1 95 ? -11.948 -3.970 6.839 1.00 89.06 95 LYS A C 1
ATOM 746 O O . LYS A 1 95 ? -12.699 -4.947 6.833 1.00 89.06 95 LYS A O 1
ATOM 751 N N . LEU A 1 96 ? -10.632 -4.085 6.926 1.00 82.81 96 LEU A N 1
ATOM 752 C CA . LEU A 1 96 ? -9.978 -5.375 6.935 1.00 82.81 96 LEU A CA 1
ATOM 753 C C . LEU A 1 96 ? -10.220 -6.094 8.267 1.00 82.81 96 LEU A C 1
ATOM 755 O O . LEU A 1 96 ? -10.165 -5.494 9.343 1.00 82.81 96 LEU A O 1
ATOM 759 N N . ARG A 1 97 ? -10.452 -7.402 8.200 1.00 81.25 97 ARG A N 1
ATOM 760 C CA . ARG A 1 97 ? -10.638 -8.258 9.374 1.00 81.25 97 ARG A CA 1
ATOM 761 C C . ARG A 1 97 ? -9.298 -8.691 9.951 1.00 81.25 97 ARG A C 1
ATOM 763 O O . ARG A 1 97 ? -8.291 -8.779 9.252 1.00 81.25 97 ARG A O 1
ATOM 770 N N . ALA A 1 98 ? -9.300 -9.057 11.231 1.00 75.62 98 ALA A N 1
ATOM 771 C CA . ALA A 1 98 ? -8.144 -9.696 11.847 1.00 75.62 98 ALA A CA 1
ATOM 772 C C . ALA A 1 98 ? -7.697 -10.922 11.025 1.00 75.62 98 ALA A C 1
ATOM 774 O O . ALA A 1 98 ? -8.505 -11.739 10.590 1.00 75.62 98 ALA A O 1
ATOM 775 N N . HIS A 1 99 ? -6.388 -11.032 10.819 1.00 74.69 99 HIS A N 1
ATOM 776 C CA . HIS A 1 99 ? -5.701 -12.045 10.006 1.00 74.69 99 HIS A CA 1
ATOM 777 C C . HIS A 1 99 ? -6.065 -12.089 8.514 1.00 74.69 99 HIS A C 1
ATOM 779 O O . HIS A 1 99 ? -5.628 -13.008 7.809 1.00 74.69 99 HIS A O 1
ATOM 785 N N . GLU A 1 100 ? -6.808 -11.104 8.010 1.00 82.94 100 GLU A N 1
ATOM 786 C CA . GLU A 1 100 ? -7.045 -10.959 6.581 1.00 82.94 100 GLU A CA 1
ATOM 787 C C . GLU A 1 100 ? -5.728 -10.726 5.821 1.00 82.94 100 GLU A C 1
ATOM 789 O O . GLU A 1 100 ? -4.660 -10.488 6.388 1.00 82.94 100 GLU A O 1
ATOM 794 N N . ARG A 1 101 ? -5.768 -10.889 4.506 1.00 83.56 101 ARG A N 1
ATOM 795 C CA . ARG A 1 101 ? -4.607 -10.719 3.643 1.00 83.56 101 ARG A CA 1
ATOM 796 C C . ARG A 1 101 ? -5.027 -9.898 2.450 1.00 83.56 101 ARG A C 1
ATOM 798 O O . ARG A 1 101 ? -6.087 -10.137 1.880 1.00 83.56 101 ARG A O 1
ATOM 805 N N . PHE A 1 102 ? -4.148 -9.011 2.032 1.00 87.62 102 PHE A N 1
ATOM 806 C CA . PHE A 1 102 ? -4.260 -8.347 0.748 1.00 87.62 102 PHE A CA 1
ATOM 807 C C . PHE A 1 102 ? -2.919 -8.367 0.038 1.00 87.62 102 PHE A C 1
ATOM 809 O O . PHE A 1 102 ? -1.893 -8.720 0.628 1.00 87.62 102 PHE A O 1
ATOM 816 N N . VAL A 1 103 ? -2.967 -8.068 -1.251 1.00 89.12 103 VAL A N 1
ATOM 817 C CA . VAL A 1 103 ? -1.826 -8.160 -2.149 1.00 89.12 103 VAL A CA 1
ATOM 818 C C . VAL A 1 103 ? -1.362 -6.756 -2.480 1.00 89.12 103 VAL A C 1
ATOM 820 O O . VAL A 1 103 ? -2.166 -5.935 -2.898 1.00 89.12 103 VAL A O 1
ATOM 823 N N . TYR A 1 104 ? -0.075 -6.496 -2.319 1.00 90.50 104 TYR A N 1
ATOM 824 C CA . TYR A 1 104 ? 0.607 -5.401 -2.993 1.00 90.50 104 TYR A CA 1
ATOM 825 C C . TYR A 1 104 ? 1.472 -6.000 -4.096 1.00 90.50 104 TYR A C 1
ATOM 827 O O . TYR A 1 104 ? 2.178 -6.970 -3.835 1.00 90.50 104 TYR A O 1
ATOM 835 N N . GLU A 1 105 ? 1.360 -5.473 -5.308 1.00 88.62 105 GLU A N 1
ATOM 836 C CA . GLU A 1 105 ? 2.156 -5.833 -6.478 1.00 88.62 105 GLU A CA 1
ATOM 837 C C . GLU A 1 105 ? 3.004 -4.627 -6.862 1.00 88.62 105 GLU A C 1
ATOM 839 O O . GLU A 1 105 ? 2.495 -3.510 -6.943 1.00 88.62 105 GLU A O 1
ATOM 844 N N . TYR A 1 106 ? 4.289 -4.869 -7.084 1.00 86.62 106 TYR A N 1
ATOM 845 C CA . TYR A 1 106 ? 5.257 -3.893 -7.567 1.00 86.62 106 TYR A CA 1
ATOM 846 C C . TYR A 1 106 ? 5.874 -4.432 -8.851 1.00 86.62 106 TYR A C 1
ATOM 848 O O . TYR A 1 106 ? 6.067 -5.643 -8.949 1.00 86.62 106 TYR A O 1
ATOM 856 N N . ASP A 1 107 ? 6.159 -3.539 -9.792 1.00 82.69 107 ASP A N 1
ATOM 857 C CA . ASP A 1 107 ? 6.708 -3.849 -11.110 1.00 82.69 107 ASP A CA 1
ATOM 858 C C . ASP A 1 107 ? 5.799 -4.725 -11.986 1.00 82.69 107 ASP A C 1
ATOM 860 O O . ASP A 1 107 ? 6.189 -5.738 -12.565 1.00 82.69 107 ASP A O 1
ATOM 864 N N . PHE A 1 108 ? 4.519 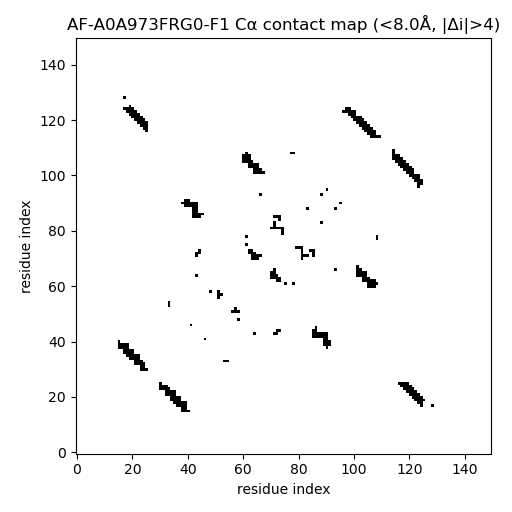-4.342 -12.059 1.00 72.69 108 PHE A N 1
ATOM 865 C CA . PHE A 1 108 ? 3.576 -4.967 -12.984 1.00 72.69 108 PHE A CA 1
ATOM 866 C C . PHE A 1 108 ? 3.547 -4.184 -14.303 1.00 72.69 108 PHE A C 1
ATOM 868 O O . PHE A 1 108 ? 3.342 -2.981 -14.281 1.00 72.69 108 PHE A O 1
ATOM 875 N N . GLY A 1 109 ? 3.687 -4.843 -15.454 1.00 59.50 109 GLY A N 1
ATOM 876 C CA . GLY A 1 109 ? 3.518 -4.196 -16.766 1.00 59.50 109 GLY A CA 1
ATOM 877 C C . GLY A 1 109 ? 4.754 -4.191 -17.664 1.00 59.50 109 GLY A C 1
ATOM 878 O O . GLY A 1 109 ? 4.596 -4.000 -18.868 1.00 59.50 109 GLY A O 1
ATOM 879 N N . ASP A 1 110 ? 5.944 -4.496 -17.141 1.00 59.62 110 ASP A N 1
ATOM 880 C CA . ASP A 1 110 ? 7.105 -4.720 -18.000 1.00 59.62 110 ASP A CA 1
ATOM 881 C C . ASP A 1 110 ? 6.944 -6.028 -18.787 1.00 59.62 110 ASP A C 1
ATOM 883 O O . ASP A 1 110 ? 6.745 -7.111 -18.239 1.00 59.62 110 ASP A O 1
ATOM 887 N N . SER A 1 111 ? 7.018 -5.916 -20.115 1.00 52.69 111 SER A N 1
ATOM 888 C CA . SER A 1 111 ? 6.869 -7.021 -21.078 1.00 52.69 111 SER A CA 1
ATOM 889 C C . SER A 1 111 ? 8.065 -7.985 -21.113 1.00 52.69 111 SER A C 1
ATOM 891 O O . SER A 1 111 ? 8.099 -8.916 -21.923 1.00 52.69 111 SER A O 1
ATOM 893 N N . SER A 1 112 ? 9.058 -7.787 -20.244 1.00 51.72 112 SER A N 1
ATOM 894 C CA . SER A 1 112 ? 10.212 -8.670 -20.138 1.00 51.72 112 SER A CA 1
ATOM 895 C C . SER A 1 112 ? 9.889 -9.864 -19.228 1.00 51.72 112 SER A C 1
ATOM 897 O O . SER A 1 112 ? 9.241 -9.743 -18.193 1.00 51.72 112 SER A O 1
ATOM 899 N N . HIS A 1 113 ? 10.345 -11.056 -19.623 1.00 46.81 113 HIS A N 1
ATOM 900 C CA . HIS A 1 113 ? 10.063 -12.363 -18.996 1.00 46.81 113 HIS A CA 1
ATOM 901 C C . HIS A 1 113 ? 10.478 -12.504 -17.509 1.00 46.81 113 HIS A C 1
ATOM 903 O O . HIS A 1 113 ? 10.323 -13.576 -16.925 1.00 46.81 113 HIS A O 1
ATOM 909 N N . LEU A 1 114 ? 11.009 -11.441 -16.900 1.00 43.75 114 LEU A N 1
ATOM 910 C CA . LEU A 1 114 ? 11.385 -11.343 -15.493 1.00 43.75 114 LEU A CA 1
ATOM 911 C C . LEU A 1 114 ? 10.475 -10.385 -14.711 1.00 43.75 114 LEU A C 1
ATOM 913 O O . LEU A 1 114 ? 10.887 -9.927 -13.650 1.00 43.75 114 LEU A O 1
ATOM 917 N N . SER A 1 115 ? 9.257 -10.099 -15.195 1.00 45.81 115 SER A N 1
ATOM 918 C CA . SER A 1 115 ? 8.233 -9.360 -14.448 1.00 45.81 115 SER A CA 1
ATOM 919 C C . SER A 1 115 ? 7.992 -10.045 -13.097 1.00 45.81 115 SER A C 1
ATOM 921 O O . SER A 1 115 ? 7.258 -11.037 -12.980 1.00 45.81 115 SER A O 1
ATOM 923 N N . GLY A 1 116 ? 8.687 -9.575 -12.069 1.00 50.47 116 GLY A N 1
ATOM 924 C CA . GLY A 1 116 ? 8.592 -10.120 -10.734 1.00 50.47 116 GLY A CA 1
ATOM 925 C C . GLY A 1 116 ? 7.273 -9.661 -10.156 1.00 50.47 116 GLY A C 1
ATOM 926 O O . GLY A 1 116 ? 7.168 -8.538 -9.689 1.00 50.47 116 GLY A O 1
ATOM 927 N N . VAL A 1 117 ? 6.252 -10.519 -10.146 1.00 53.06 117 VAL A N 1
ATOM 928 C CA . VAL A 1 117 ? 5.054 -10.260 -9.340 1.00 53.06 117 VAL A CA 1
ATOM 929 C C . VAL A 1 117 ? 5.475 -10.330 -7.874 1.00 53.06 117 VAL A C 1
ATOM 931 O O . VAL A 1 117 ? 5.388 -11.374 -7.217 1.00 53.06 117 VAL A O 1
ATOM 934 N N . PHE A 1 118 ? 5.958 -9.212 -7.340 1.00 57.47 118 PHE A N 1
ATOM 935 C CA . PHE A 1 118 ? 6.313 -9.0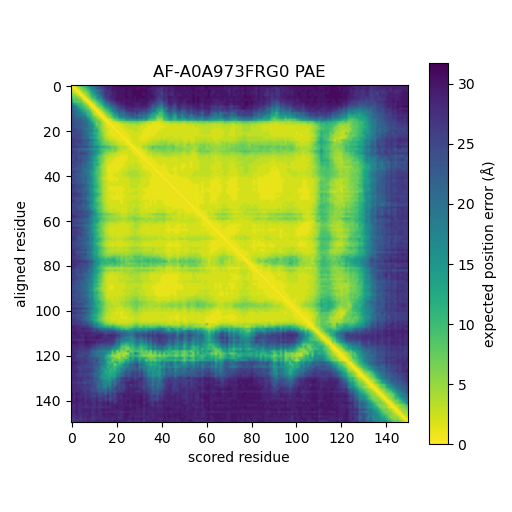90 -5.938 1.00 57.47 118 PHE A CA 1
ATOM 936 C C . PHE A 1 118 ? 5.033 -8.941 -5.143 1.00 57.47 118 PHE A C 1
ATOM 938 O O . PHE A 1 118 ? 4.613 -7.846 -4.796 1.00 57.47 118 PHE A O 1
ATOM 945 N N . ARG A 1 119 ? 4.390 -10.074 -4.868 1.00 59.94 119 ARG A N 1
ATOM 946 C CA . ARG A 1 119 ? 3.213 -10.126 -4.012 1.00 59.94 119 ARG A CA 1
ATOM 947 C C . ARG A 1 119 ? 3.647 -9.957 -2.564 1.00 59.94 119 ARG A C 1
ATOM 949 O O . ARG A 1 119 ? 3.973 -10.942 -1.901 1.00 59.94 119 ARG A O 1
ATOM 956 N N . ALA A 1 120 ? 3.578 -8.737 -2.059 1.00 56.75 120 ALA A N 1
ATOM 957 C CA . ALA A 1 120 ? 3.565 -8.499 -0.628 1.00 56.75 120 ALA A CA 1
ATOM 958 C C . ALA A 1 120 ? 2.192 -8.902 -0.083 1.00 56.75 120 ALA A C 1
ATOM 960 O O . ALA A 1 120 ? 1.160 -8.356 -0.465 1.00 56.75 120 ALA A O 1
ATOM 961 N N . VAL A 1 121 ? 2.184 -9.907 0.789 1.00 61.50 121 VAL A N 1
ATOM 962 C CA . VAL A 1 121 ? 1.008 -10.254 1.588 1.00 61.50 121 VAL A CA 1
ATOM 963 C C . VAL A 1 121 ? 1.139 -9.556 2.918 1.00 61.50 121 VAL A C 1
ATOM 965 O O . VAL A 1 121 ? 2.120 -9.818 3.607 1.00 61.50 121 VAL A O 1
ATOM 968 N N . LEU A 1 122 ? 0.161 -8.728 3.273 1.00 62.41 122 LEU A N 1
ATOM 969 C CA . LEU A 1 122 ? 0.107 -8.060 4.569 1.00 62.41 122 LEU A CA 1
ATOM 970 C C . LEU A 1 122 ? -0.723 -8.876 5.571 1.00 62.41 122 LEU A C 1
ATOM 972 O O . LEU A 1 122 ? -1.758 -9.432 5.212 1.00 62.41 122 LEU A O 1
ATOM 976 N N . TYR A 1 123 ? -0.233 -8.985 6.808 1.00 57.22 123 TYR A N 1
ATOM 977 C CA . TYR A 1 123 ? -0.896 -9.669 7.933 1.00 57.22 123 TYR A CA 1
ATOM 978 C C . TYR A 1 123 ? -1.331 -8.657 9.001 1.00 57.22 123 TYR A C 1
ATOM 980 O O . TYR A 1 123 ? -0.793 -7.566 9.044 1.00 57.22 123 TYR A O 1
ATOM 988 N N . PHE A 1 124 ? -2.284 -9.008 9.861 1.00 58.47 124 PHE A N 1
ATOM 989 C CA . PHE A 1 124 ? -2.895 -8.096 10.846 1.00 58.47 124 PHE A CA 1
ATOM 990 C C . PHE A 1 124 ? -2.195 -8.050 12.213 1.00 58.47 124 PHE A C 1
ATOM 992 O O . PHE A 1 124 ? -1.491 -9.003 12.568 1.00 58.47 124 PHE A O 1
ATOM 999 N N . PRO A 1 125 ? -2.455 -6.984 13.008 1.00 53.66 125 PRO A N 1
ATOM 1000 C CA . PRO A 1 125 ? -1.990 -6.829 14.379 1.00 53.66 125 PRO A CA 1
ATOM 1001 C C . PRO A 1 125 ? -2.572 -7.839 15.357 1.00 53.66 125 PRO A C 1
ATOM 1003 O O . PRO A 1 125 ? -3.712 -8.288 15.248 1.00 53.66 125 PRO A O 1
ATOM 1006 N N . ARG A 1 126 ? -1.762 -8.086 16.386 1.00 44.25 126 ARG A N 1
ATOM 1007 C CA . ARG A 1 126 ? -2.220 -8.429 17.726 1.00 44.25 126 ARG A CA 1
ATOM 1008 C C . ARG A 1 126 ? -2.888 -7.167 18.286 1.00 44.25 126 ARG A C 1
ATOM 1010 O O . ARG A 1 126 ? -2.249 -6.118 18.294 1.00 44.25 126 ARG A O 1
ATOM 1017 N N . ALA A 1 127 ? -4.161 -7.252 18.669 1.00 49.25 127 ALA A N 1
ATOM 1018 C CA . ALA A 1 127 ? -4.776 -6.212 19.489 1.00 49.25 127 ALA A CA 1
ATOM 1019 C C . ALA A 1 127 ? -3.953 -6.074 20.783 1.00 49.25 127 ALA A C 1
ATOM 1021 O O . ALA A 1 127 ? -3.424 -7.078 21.261 1.00 49.25 127 ALA A O 1
ATOM 1022 N N . ASP A 1 128 ? -3.832 -4.847 21.284 1.00 45.38 128 ASP A N 1
ATOM 1023 C CA . ASP A 1 128 ? -3.079 -4.421 22.474 1.00 45.38 128 ASP A CA 1
ATOM 1024 C C . ASP A 1 128 ? -1.650 -3.923 22.195 1.00 45.38 128 ASP A C 1
ATOM 1026 O O . ASP A 1 128 ? -0.649 -4.566 22.513 1.00 45.38 128 ASP A O 1
ATOM 1030 N N . VAL A 1 129 ? -1.555 -2.700 21.667 1.00 47.03 129 VAL A N 1
ATOM 1031 C CA . VAL A 1 129 ? -0.475 -1.787 22.067 1.00 47.03 129 VAL A CA 1
ATOM 1032 C C . VAL A 1 129 ? -1.129 -0.758 22.990 1.00 47.03 129 VAL A C 1
ATOM 1034 O O . VAL A 1 129 ? -1.939 0.030 22.504 1.00 47.03 129 VAL A O 1
ATOM 1037 N N . PRO A 1 130 ? -0.875 -0.779 24.309 1.00 41.28 130 PRO A N 1
ATOM 1038 C CA . PRO A 1 130 ? -1.303 0.307 25.176 1.00 41.28 130 PRO A CA 1
ATOM 1039 C C . PRO A 1 130 ? -0.642 1.604 24.704 1.00 41.28 130 PRO A C 1
ATOM 1041 O O . PRO A 1 130 ? 0.581 1.649 24.544 1.00 41.28 130 PRO A O 1
ATOM 1044 N N . ASP A 1 131 ? -1.442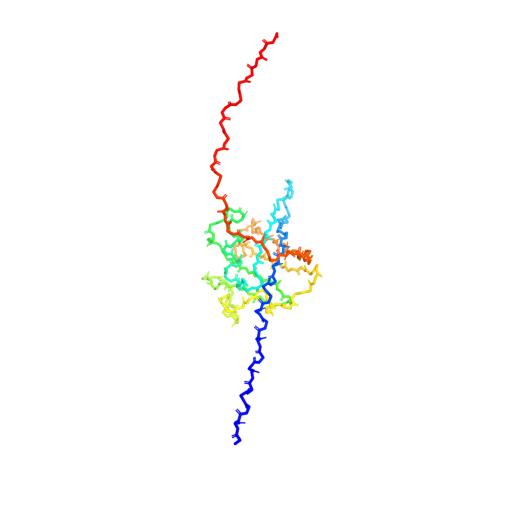 2.647 24.489 1.00 50.16 131 ASP A N 1
ATOM 1045 C CA . ASP A 1 131 ? -0.954 4.017 24.345 1.00 50.16 131 ASP A CA 1
ATOM 1046 C C . ASP A 1 131 ? -0.178 4.385 25.612 1.00 50.16 131 ASP A C 1
ATOM 1048 O O . ASP A 1 131 ? -0.794 4.720 26.613 1.00 50.16 131 ASP A O 1
ATOM 1052 N N . TYR A 1 132 ? 1.152 4.276 25.598 1.00 40.06 132 TYR A N 1
ATOM 1053 C CA . TYR A 1 132 ? 2.066 5.022 26.471 1.00 40.06 132 TYR A CA 1
ATOM 1054 C C . TYR A 1 132 ? 3.510 4.877 25.957 1.00 40.06 132 TYR A C 1
ATOM 1056 O O . TYR A 1 132 ? 4.330 4.143 26.505 1.00 40.06 132 TYR A O 1
ATOM 1064 N N . LEU A 1 133 ? 3.856 5.628 24.910 1.00 42.31 133 LEU A N 1
ATOM 1065 C CA . LEU A 1 133 ? 5.218 6.152 24.794 1.00 42.31 133 LEU A CA 1
ATOM 1066 C C . LEU A 1 133 ? 5.201 7.537 25.442 1.00 42.31 133 LEU A C 1
ATOM 1068 O O . LEU A 1 133 ? 4.867 8.535 24.810 1.00 42.31 133 LEU A O 1
ATOM 1072 N N . GLY A 1 134 ? 5.482 7.569 26.746 1.00 35.62 134 GLY A N 1
ATOM 1073 C CA . GLY A 1 134 ? 5.759 8.815 27.459 1.00 35.62 134 GLY A CA 1
ATOM 1074 C C . GLY A 1 134 ? 7.007 9.519 26.900 1.00 35.62 134 GLY A C 1
ATOM 1075 O O . GLY A 1 134 ? 7.776 8.913 26.147 1.00 35.62 134 GLY A O 1
ATOM 1076 N N . PRO A 1 135 ? 7.221 10.800 27.245 1.00 39.75 135 PRO A N 1
ATOM 1077 C CA . PRO A 1 135 ? 8.317 11.590 26.704 1.00 39.75 135 PRO A CA 1
ATOM 1078 C C . PRO A 1 135 ? 9.672 10.956 27.038 1.00 39.75 135 PRO A C 1
ATOM 1080 O O . PRO A 1 135 ? 9.915 10.497 28.153 1.00 39.75 135 PRO A O 1
ATOM 1083 N N . SER A 1 136 ? 10.546 10.949 26.033 1.00 41.59 136 SER A N 1
ATOM 1084 C CA . SER A 1 136 ? 11.931 10.488 26.081 1.00 41.59 136 SER A CA 1
ATOM 1085 C C . SER A 1 136 ? 12.666 11.037 27.309 1.00 41.59 136 SER A C 1
ATOM 1087 O O . SER A 1 136 ? 13.080 12.197 27.324 1.00 41.59 136 SER A O 1
ATOM 1089 N N . HIS A 1 137 ? 12.879 10.204 28.330 1.00 35.84 137 HIS A N 1
ATOM 1090 C CA . HIS A 1 137 ? 13.848 10.520 29.372 1.00 35.84 137 HIS A CA 1
ATOM 1091 C C . HIS A 1 137 ? 15.251 10.428 28.771 1.00 35.84 137 HIS A C 1
ATOM 1093 O O . HIS A 1 137 ? 15.735 9.359 28.405 1.00 35.84 137 HIS A O 1
ATOM 1099 N N . SER A 1 138 ? 15.879 11.596 28.665 1.00 39.03 138 SER A N 1
ATOM 1100 C CA . SER A 1 138 ? 17.305 11.796 28.436 1.00 39.03 138 SER A CA 1
ATOM 1101 C C . SER A 1 138 ? 18.135 10.822 29.280 1.00 39.03 138 SER A C 1
ATOM 1103 O O . SER A 1 138 ? 18.156 10.928 30.506 1.00 39.03 138 SER A O 1
ATOM 1105 N N . LEU A 1 139 ? 18.851 9.903 28.629 1.00 35.38 139 LEU A N 1
ATOM 1106 C CA . LEU A 1 139 ? 19.922 9.133 29.257 1.00 35.38 139 LEU A CA 1
ATOM 1107 C C . LEU A 1 139 ? 21.091 10.077 29.539 1.00 35.38 139 LEU A C 1
ATOM 1109 O O . LEU A 1 139 ? 21.924 10.337 28.674 1.00 35.38 139 LEU A O 1
ATOM 1113 N N . SER A 1 140 ? 21.155 10.592 30.761 1.00 39.03 140 SER A N 1
ATOM 1114 C CA . SER A 1 140 ? 22.379 11.134 31.328 1.00 39.03 140 SER A CA 1
ATOM 1115 C C . SER A 1 140 ? 22.884 10.194 32.430 1.00 39.03 140 SER A C 1
ATOM 1117 O O . SER A 1 140 ? 22.143 9.798 33.323 1.00 39.03 140 SER A O 1
ATOM 1119 N N . HIS A 1 141 ? 24.178 9.874 32.334 1.00 40.50 141 HIS A N 1
ATOM 1120 C CA . HIS A 1 141 ? 25.043 9.238 33.336 1.00 40.50 141 HIS A CA 1
ATOM 1121 C C . HIS A 1 141 ? 24.920 7.729 33.596 1.00 40.50 141 HIS A C 1
ATOM 1123 O O . HIS A 1 141 ? 24.234 7.285 34.510 1.00 40.50 141 HIS A O 1
ATOM 1129 N N . LEU A 1 142 ? 25.809 6.966 32.948 1.00 38.41 142 LEU A N 1
ATOM 1130 C CA . LEU A 1 142 ? 26.548 5.895 33.623 1.00 38.41 142 LEU A CA 1
ATOM 1131 C C . LEU A 1 142 ? 28.040 6.042 33.293 1.00 38.41 142 LEU A C 1
ATOM 1133 O O . LEU A 1 142 ? 28.450 5.906 32.143 1.00 38.41 142 LEU A O 1
ATOM 1137 N N . GLY A 1 143 ? 28.830 6.391 34.312 1.00 39.06 143 GLY A N 1
ATOM 1138 C CA . GLY A 1 143 ? 30.288 6.488 34.245 1.00 39.06 143 GLY A CA 1
ATOM 1139 C C . GLY A 1 143 ? 30.980 5.117 34.159 1.00 39.06 143 GLY A C 1
ATOM 1140 O O . GLY A 1 143 ? 30.331 4.078 34.315 1.00 39.06 143 GLY A O 1
ATOM 1141 N N . PRO A 1 144 ? 32.299 5.094 33.905 1.00 44.94 144 PRO A N 1
ATOM 1142 C CA . PRO A 1 144 ? 33.033 3.866 33.624 1.00 44.94 144 PRO A CA 1
ATOM 1143 C C . PRO A 1 144 ? 33.183 2.986 34.873 1.00 44.94 144 PRO A C 1
ATOM 1145 O O . PRO A 1 144 ? 33.662 3.427 35.917 1.00 44.94 144 PRO A O 1
ATOM 1148 N N . ARG A 1 145 ? 32.803 1.707 34.749 1.00 41.06 145 ARG A N 1
ATOM 1149 C CA . ARG A 1 145 ? 33.144 0.656 35.716 1.00 41.06 145 ARG A CA 1
ATOM 1150 C C . ARG A 1 145 ? 34.595 0.224 35.500 1.00 41.06 145 ARG A C 1
ATOM 1152 O O . ARG A 1 145 ? 34.920 -0.360 34.471 1.00 41.06 145 ARG A O 1
ATOM 1159 N N . THR A 1 146 ? 35.440 0.477 36.493 1.00 43.41 146 THR A N 1
ATOM 1160 C CA . THR A 1 146 ? 36.768 -0.131 36.635 1.00 43.41 146 THR A CA 1
ATOM 1161 C C . THR A 1 146 ? 36.629 -1.641 36.824 1.00 43.41 146 THR A C 1
ATOM 1163 O O . THR A 1 146 ? 35.950 -2.089 37.747 1.00 43.41 146 THR A O 1
ATOM 1166 N N . VAL A 1 147 ? 37.295 -2.425 35.977 1.00 49.50 147 VAL A N 1
ATOM 1167 C CA . VAL A 1 147 ? 37.510 -3.863 36.184 1.00 49.50 147 VAL A CA 1
ATOM 1168 C C . VAL A 1 147 ? 38.825 -4.024 36.947 1.00 49.50 147 VAL A C 1
ATOM 1170 O O . VAL A 1 147 ? 39.866 -3.570 36.478 1.00 49.50 147 VAL A O 1
ATOM 1173 N N . ARG A 1 148 ? 38.779 -4.637 38.136 1.00 38.34 148 ARG A N 1
ATOM 1174 C CA . ARG A 1 148 ? 39.963 -5.202 38.798 1.00 38.34 148 ARG A CA 1
ATOM 1175 C C . ARG A 1 148 ? 40.145 -6.630 38.290 1.00 38.34 148 ARG A C 1
ATOM 1177 O O . ARG A 1 148 ? 39.212 -7.421 38.372 1.00 38.34 148 ARG A O 1
ATOM 1184 N N . SER A 1 149 ? 41.330 -6.919 37.775 1.00 46.88 149 SER A N 1
ATOM 1185 C CA . SER A 1 149 ? 41.853 -8.263 37.540 1.00 46.88 149 SER A CA 1
ATOM 1186 C C . SER A 1 149 ? 42.571 -8.751 38.801 1.00 46.88 149 SER A C 1
ATOM 1188 O O . SER A 1 149 ? 43.401 -8.014 39.340 1.00 46.88 149 SER A O 1
ATOM 1190 N N . GLU A 1 150 ? 42.247 -9.964 39.242 1.00 53.88 150 GLU A N 1
ATOM 1191 C CA . GLU A 1 150 ? 43.169 -10.849 39.971 1.00 53.88 150 GLU A CA 1
ATOM 1192 C C . GLU A 1 150 ? 43.869 -11.770 38.968 1.00 53.88 150 GLU A C 1
ATOM 1194 O O . GLU A 1 150 ? 43.219 -12.118 37.951 1.00 53.88 150 GLU A O 1
#

Solvent-accessible surface area (backbone atoms only — not comparable to full-atom values): 9633 Å² total; per-residue (Å²): 136,85,82,85,80,82,80,74,82,80,75,74,74,80,80,81,50,63,38,34,30,39,37,33,49,54,96,49,85,78,70,50,68,51,78,46,80,43,55,32,77,40,19,50,50,54,50,50,54,53,49,25,62,77,70,73,51,84,81,83,59,42,50,39,35,42,49,99,91,43,68,43,36,72,74,50,91,94,55,68,89,48,89,62,61,25,81,73,44,26,53,55,77,66,68,70,55,84,72,41,73,40,39,34,38,40,42,64,80,59,91,52,100,75,52,51,69,37,41,29,43,40,37,48,43,73,86,83,78,80,94,72,86,69,83,84,77,78,90,74,87,83,77,89,81,83,81,84,82,133

Radius of gyration: 22.73 Å; Cα contacts (8 Å, |Δi|>4): 207; chains: 1; bounding box: 76×49×61 Å

Sequence (150 aa):
MPKQQSIGAEAKPPILTVYQLKVSLRGISPMIWRRLLVSSTTTIAHLHGILQVAMGWEDVHLHRFRVHGKDYGIYREGGIGFVDDPSQVTLADLKLRAHERFVYEYDFGDSSHLSGVFRAVLYFPRADVPDYLGPSHSLSHLGPRTVRSE

Foldseek 3Di:
DDDDDDDDPDDDPPPWDKWWWWWWFPPDPPIDIDIDIDTQQQFQANVVVVVCVRVVHDPPWDKWKQAPNAIDDDDDPQYDDHPDDRNRHGNVNSVDDAQDWIWMFTQPRPPDPPSRRGTIIIHTDDPDDPPDPDDDDDDDDDDDDDDDDD

Nearest PDB structures (foldseek):
  2i1s-assembly1_A  TM=7.805E-01  e=2.384E-06  Methanosarcina mazei Go1
  2i1s-assembly2_B  TM=7.490E-01  e=2.521E-06  Methanosarcina mazei Go1
  3ppa-assembly1_A  TM=5.167E-01  e=7.582E-02  Homo sapiens
  5azg-assembly2_B  TM=6.067E-01  e=2.460E-01  Caenorhabditis elegans
  8x8u-assembly1_A  TM=5.202E-01  e=2.752E-01  Frankliniella occidentalis

pLDDT: mean 72.87, std 21.49, range [33.97, 97.69]